Protein AF-A0A248UNW8-F1 (afdb_monomer_lite)

Foldseek 3Di:
DDDPPPCPVQDAQFDQAPDDQVRLVVLCVVVQWAPWAPWDQDPSRKTWTWTDRVHDIWIWIAHSVGDIDTDHD

Organism: NCBI:txid271865

Secondary structure (DSSP, 8-state):
--------TTSPPP------HHHHHHHHHHTT-EEEEEEEE-TTS-EEEEEEETTEEEEEEE-TT--EEEE--

Sequence (73 aa):
MATPENNNPSAPVKGENSFTEDQAKERFEKAGYSDVTELKLTADGIWEASAMKGTEKLSVQLDYQGSVTKKAM

Radius of gyration: 12.96 Å; chains: 1; bounding box: 40×23×28 Å

Structure (mmCIF, N/CA/C/O backbone):
data_AF-A0A248UNW8-F1
#
_entry.id   AF-A0A248UNW8-F1
#
loop_
_atom_site.group_PDB
_atom_site.id
_atom_site.type_symbol
_atom_site.label_atom_id
_atom_site.label_alt_id
_atom_site.label_comp_id
_atom_site.label_asym_id
_atom_site.label_entity_id
_atom_site.label_seq_id
_atom_site.pdbx_PDB_ins_code
_atom_site.Cartn_x
_atom_site.Cartn_y
_atom_site.Cartn_z
_atom_site.occupancy
_atom_site.B_iso_or_equiv
_atom_site.auth_seq_id
_atom_site.auth_comp_id
_atom_site.auth_asym_id
_atom_site.auth_atom_id
_atom_site.pdbx_PDB_model_num
ATOM 1 N N . MET A 1 1 ? 32.237 -14.161 -10.984 1.00 35.44 1 MET A N 1
ATOM 2 C CA . MET A 1 1 ? 32.270 -14.035 -9.512 1.00 35.44 1 MET A CA 1
ATOM 3 C C . MET A 1 1 ? 30.847 -13.741 -9.075 1.00 35.44 1 MET A C 1
ATOM 5 O O . MET A 1 1 ? 30.331 -12.703 -9.462 1.00 35.44 1 MET A O 1
ATOM 9 N N . ALA A 1 2 ? 30.184 -14.693 -8.416 1.00 42.81 2 ALA A N 1
ATOM 10 C CA . ALA A 1 2 ? 28.829 -14.507 -7.905 1.00 42.81 2 ALA A CA 1
ATOM 11 C C . ALA A 1 2 ? 28.898 -13.607 -6.665 1.00 42.81 2 ALA A C 1
ATOM 13 O O . ALA A 1 2 ? 29.644 -13.885 -5.728 1.00 42.81 2 ALA A O 1
ATOM 14 N N . THR A 1 3 ? 28.195 -12.483 -6.718 1.00 47.56 3 THR A N 1
ATOM 15 C CA . THR A 1 3 ? 28.003 -11.545 -5.609 1.00 47.56 3 THR A CA 1
ATOM 16 C C . THR A 1 3 ? 27.333 -12.251 -4.430 1.00 47.56 3 THR A C 1
ATOM 18 O O . THR A 1 3 ? 26.411 -13.029 -4.672 1.00 47.56 3 THR A O 1
ATOM 21 N N . PRO A 1 4 ? 27.736 -11.997 -3.171 1.00 50.50 4 PRO A N 1
ATOM 22 C CA . PRO A 1 4 ? 27.044 -12.564 -2.026 1.00 50.50 4 PRO A CA 1
ATOM 23 C C . PRO A 1 4 ? 25.671 -11.901 -1.932 1.00 50.50 4 PRO A C 1
ATOM 25 O O . PRO A 1 4 ? 25.536 -10.726 -1.586 1.00 50.50 4 PRO A O 1
ATOM 28 N N . GLU A 1 5 ? 24.652 -12.659 -2.315 1.00 50.31 5 GLU A N 1
ATOM 29 C CA . GLU A 1 5 ? 23.250 -12.327 -2.134 1.00 50.31 5 GLU A CA 1
ATOM 30 C C . GLU A 1 5 ? 22.988 -12.275 -0.631 1.00 50.31 5 GLU A C 1
ATOM 32 O O . GLU A 1 5 ? 22.805 -13.292 0.037 1.00 50.31 5 GLU A O 1
ATOM 37 N N . ASN A 1 6 ? 23.043 -11.061 -0.087 1.00 46.59 6 ASN A N 1
ATOM 38 C CA . ASN A 1 6 ? 22.661 -10.755 1.278 1.00 46.59 6 ASN A CA 1
ATOM 39 C C . ASN A 1 6 ? 21.140 -10.936 1.391 1.00 46.59 6 ASN A C 1
ATOM 41 O O . ASN A 1 6 ? 20.367 -9.982 1.309 1.00 46.59 6 ASN A O 1
ATOM 45 N N . ASN A 1 7 ? 20.733 -12.199 1.488 1.00 46.19 7 ASN A N 1
ATOM 46 C CA . ASN A 1 7 ? 19.373 -12.667 1.669 1.00 46.19 7 ASN A CA 1
ATOM 47 C C . ASN A 1 7 ? 18.936 -12.240 3.076 1.00 46.19 7 ASN A C 1
ATOM 49 O O . ASN A 1 7 ? 19.170 -12.938 4.059 1.00 46.19 7 ASN A O 1
ATOM 53 N N . ASN A 1 8 ? 18.407 -11.022 3.187 1.00 46.00 8 ASN A N 1
ATOM 54 C CA . ASN A 1 8 ? 17.716 -10.568 4.381 1.00 46.00 8 ASN A CA 1
ATOM 55 C C . ASN A 1 8 ? 16.254 -11.030 4.244 1.00 46.00 8 ASN A C 1
ATOM 57 O O . ASN A 1 8 ? 15.522 -10.430 3.457 1.00 46.00 8 ASN A O 1
ATOM 61 N N . PRO A 1 9 ? 15.807 -12.071 4.968 1.00 52.62 9 PRO A N 1
ATOM 62 C CA . PRO A 1 9 ? 14.481 -12.674 4.790 1.00 52.62 9 PRO A CA 1
ATOM 63 C C . PRO A 1 9 ? 13.309 -11.774 5.233 1.00 52.62 9 PRO A C 1
ATOM 65 O O . PRO A 1 9 ? 12.162 -12.209 5.205 1.00 52.62 9 PRO A O 1
ATOM 68 N N . SER A 1 10 ? 13.578 -10.527 5.634 1.00 53.09 10 SER A N 1
ATOM 69 C CA . SER A 1 10 ? 12.589 -9.571 6.151 1.00 53.09 10 SER A CA 1
ATOM 70 C C . SER A 1 10 ? 12.451 -8.297 5.308 1.00 53.09 10 SER A C 1
ATOM 72 O O . SER A 1 10 ? 11.782 -7.361 5.744 1.00 53.09 10 SER A O 1
ATOM 74 N N . ALA A 1 11 ? 13.093 -8.220 4.137 1.00 54.12 11 ALA A N 1
ATOM 75 C CA . ALA A 1 11 ? 13.042 -7.038 3.277 1.00 54.12 11 ALA A CA 1
ATOM 76 C C . ALA A 1 11 ? 12.252 -7.317 1.983 1.00 54.12 11 ALA A C 1
ATOM 78 O O . ALA A 1 11 ? 12.451 -8.370 1.376 1.00 54.12 11 ALA A O 1
ATOM 79 N N . PRO A 1 12 ? 11.376 -6.394 1.543 1.00 55.06 12 PRO A N 1
ATOM 80 C CA . PRO A 1 12 ? 10.709 -6.494 0.247 1.00 55.06 12 PRO A CA 1
ATOM 81 C C . PRO A 1 12 ? 11.746 -6.650 -0.874 1.00 55.06 12 PRO A C 1
ATOM 83 O O . PRO A 1 12 ? 12.745 -5.928 -0.915 1.00 55.06 12 PRO A O 1
ATOM 86 N N . VAL A 1 13 ? 11.538 -7.630 -1.757 1.00 56.19 13 VAL A N 1
ATOM 87 C CA . VAL A 1 13 ? 12.489 -7.922 -2.833 1.00 56.19 13 VAL A CA 1
ATOM 88 C C . VAL A 1 13 ? 12.326 -6.862 -3.921 1.00 56.19 13 VAL A C 1
ATOM 90 O O . VAL A 1 13 ? 11.212 -6.520 -4.307 1.00 56.19 13 VAL A O 1
ATOM 93 N N . LYS A 1 14 ? 13.445 -6.318 -4.400 1.00 55.94 14 LYS A N 1
ATOM 94 C CA . LYS A 1 14 ? 13.473 -5.346 -5.499 1.00 55.94 14 LYS A CA 1
ATOM 95 C C . LYS A 1 14 ? 13.190 -6.028 -6.841 1.00 55.94 14 LYS A C 1
ATOM 97 O O . LYS A 1 14 ? 13.745 -7.091 -7.115 1.00 55.94 14 LYS A O 1
ATOM 102 N N . GLY A 1 15 ? 12.373 -5.410 -7.685 1.00 60.25 15 GLY A N 1
ATOM 103 C CA . GLY A 1 15 ? 12.024 -5.936 -9.007 1.00 60.25 15 GLY A CA 1
ATOM 104 C C . GLY A 1 15 ? 10.988 -5.061 -9.700 1.00 60.25 15 GLY A C 1
ATOM 105 O O . GLY A 1 15 ? 10.239 -4.362 -9.026 1.00 60.25 15 GLY A O 1
ATOM 106 N N . GLU A 1 16 ? 10.951 -5.070 -11.036 1.00 64.81 16 GLU A N 1
ATOM 107 C CA . GLU A 1 16 ? 9.971 -4.292 -11.804 1.00 64.81 16 GLU A CA 1
ATOM 108 C C . GLU A 1 16 ? 8.550 -4.669 -11.390 1.00 64.81 16 GLU A C 1
ATOM 110 O O . GLU A 1 16 ? 8.026 -5.741 -11.705 1.00 64.81 16 GLU A O 1
ATOM 115 N N . ASN A 1 17 ? 7.929 -3.768 -10.638 1.00 69.12 17 ASN A N 1
ATOM 116 C CA . ASN A 1 17 ? 6.590 -3.977 -10.152 1.00 69.12 17 ASN A CA 1
ATOM 117 C C . ASN A 1 17 ? 5.608 -3.726 -11.287 1.00 69.12 17 ASN A C 1
ATOM 119 O O . ASN A 1 17 ? 5.488 -2.609 -11.781 1.00 69.12 17 ASN A O 1
ATOM 123 N N . SER A 1 18 ? 4.907 -4.778 -11.696 1.00 73.06 18 SER A N 1
ATOM 124 C CA . SER A 1 18 ? 3.874 -4.680 -12.728 1.00 73.06 18 SER A CA 1
ATOM 125 C C . SER A 1 18 ? 2.506 -4.286 -12.156 1.00 73.06 18 SER A C 1
ATOM 127 O O . SER A 1 18 ? 1.547 -4.189 -12.918 1.00 73.06 18 SER A O 1
ATOM 129 N N . PHE A 1 19 ? 2.387 -4.091 -10.833 1.00 83.62 19 PHE A N 1
ATOM 130 C CA . PHE A 1 19 ? 1.138 -3.649 -10.217 1.00 83.62 19 PHE A CA 1
ATOM 131 C C . PHE A 1 19 ? 0.895 -2.163 -10.484 1.00 83.62 19 PHE A C 1
ATOM 133 O O . PHE A 1 19 ? 1.798 -1.344 -10.324 1.00 83.62 19 PHE A O 1
ATOM 140 N N . THR A 1 20 ? -0.338 -1.814 -10.844 1.00 86.94 20 THR A N 1
ATOM 141 C CA . THR A 1 20 ? -0.815 -0.425 -10.867 1.00 86.94 20 THR A CA 1
ATOM 142 C C . THR A 1 20 ? -1.112 0.083 -9.453 1.00 86.94 20 THR A C 1
ATOM 144 O O . THR A 1 20 ? -1.207 -0.711 -8.514 1.00 86.94 20 THR A O 1
ATOM 147 N N . GLU A 1 21 ? -1.325 1.396 -9.299 1.00 87.88 21 GLU A N 1
ATOM 148 C CA . GLU A 1 21 ? -1.785 1.972 -8.026 1.00 87.88 21 GLU A CA 1
ATOM 149 C C . GLU A 1 21 ? -3.045 1.263 -7.501 1.00 87.88 21 GLU A C 1
ATOM 151 O O . GLU A 1 21 ? -3.060 0.783 -6.370 1.00 87.88 21 GLU A O 1
ATOM 156 N N . ASP A 1 22 ? -4.077 1.092 -8.331 1.00 89.06 22 ASP A N 1
ATOM 157 C CA . ASP A 1 22 ? -5.298 0.381 -7.927 1.00 89.06 22 ASP A CA 1
ATOM 158 C C . ASP A 1 22 ? -5.029 -1.061 -7.472 1.00 89.06 22 ASP A C 1
ATOM 160 O O . ASP A 1 22 ? -5.580 -1.509 -6.466 1.00 89.06 22 ASP A O 1
ATOM 164 N N . GLN A 1 23 ? -4.145 -1.792 -8.160 1.00 89.94 23 GLN A N 1
ATOM 165 C CA . GLN A 1 23 ? -3.798 -3.163 -7.772 1.00 89.94 23 GLN A CA 1
ATOM 166 C C . GLN A 1 23 ? -3.029 -3.209 -6.451 1.00 89.94 23 GLN A C 1
ATOM 168 O O . GLN A 1 23 ? -3.268 -4.097 -5.630 1.00 89.94 23 GLN A O 1
ATOM 173 N N . ALA A 1 24 ? -2.114 -2.265 -6.231 1.00 90.81 24 ALA A N 1
ATOM 174 C CA . ALA A 1 24 ? -1.381 -2.171 -4.980 1.00 90.81 24 ALA A CA 1
ATOM 175 C C . ALA A 1 24 ? -2.315 -1.793 -3.823 1.00 90.81 24 ALA A C 1
ATOM 177 O O . ALA A 1 24 ? -2.286 -2.435 -2.772 1.00 90.81 24 ALA A O 1
ATOM 178 N N . LYS A 1 25 ? -3.214 -0.830 -4.044 1.00 91.62 25 LYS A N 1
ATOM 179 C CA . LYS A 1 25 ? -4.263 -0.456 -3.095 1.00 91.62 25 LYS A CA 1
ATOM 180 C C . LYS A 1 25 ? -5.133 -1.654 -2.711 1.00 91.62 25 LYS A C 1
ATOM 182 O O . LYS A 1 25 ? -5.239 -1.956 -1.524 1.00 91.62 25 LYS A O 1
ATOM 187 N N . GLU A 1 26 ? -5.645 -2.397 -3.693 1.00 92.19 26 GLU A N 1
ATOM 188 C CA . GLU A 1 26 ? -6.481 -3.579 -3.448 1.00 92.19 26 GLU A CA 1
ATOM 189 C C . GLU A 1 26 ? -5.739 -4.639 -2.613 1.00 92.19 26 GLU A C 1
ATOM 191 O O . GLU A 1 26 ? -6.329 -5.312 -1.765 1.00 92.19 26 GLU A O 1
ATOM 196 N N . ARG A 1 27 ? -4.422 -4.792 -2.810 1.00 91.19 27 ARG A N 1
ATOM 197 C CA . ARG A 1 27 ? -3.586 -5.702 -2.010 1.00 91.19 27 ARG A CA 1
ATOM 198 C C . ARG A 1 27 ? -3.471 -5.256 -0.559 1.00 91.19 27 ARG A C 1
ATOM 200 O O . ARG A 1 27 ? -3.583 -6.098 0.332 1.00 91.19 27 ARG A O 1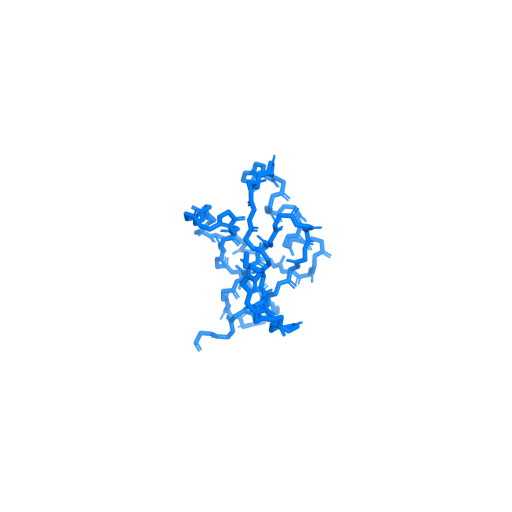
ATOM 207 N N . PHE A 1 28 ? -3.263 -3.964 -0.314 1.00 92.31 28 PHE A N 1
ATOM 208 C CA . PHE A 1 28 ? -3.251 -3.418 1.042 1.00 92.31 28 PHE A CA 1
ATOM 209 C C . PHE A 1 28 ? -4.619 -3.594 1.717 1.00 92.31 28 PHE A C 1
ATOM 211 O O . PHE A 1 28 ? -4.685 -4.071 2.850 1.00 92.31 28 PHE A O 1
ATOM 218 N N . GLU A 1 29 ? -5.709 -3.334 0.997 1.00 91.62 29 GLU A N 1
ATOM 219 C CA . GLU A 1 29 ? -7.073 -3.559 1.489 1.00 91.62 29 GLU A 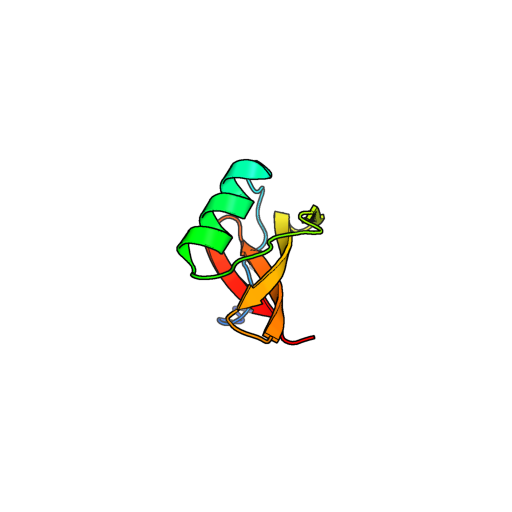CA 1
ATOM 220 C C . GLU A 1 29 ? -7.324 -5.037 1.828 1.00 91.62 29 GLU A C 1
ATOM 222 O O . GLU A 1 29 ? -7.775 -5.363 2.927 1.00 91.62 29 GLU A O 1
ATOM 227 N N . LYS A 1 30 ? -6.917 -5.961 0.947 1.00 91.19 30 LYS A N 1
ATOM 228 C CA . LYS A 1 30 ? -6.975 -7.415 1.191 1.00 91.19 30 LYS A CA 1
ATOM 229 C C . LYS A 1 30 ? -6.114 -7.874 2.367 1.00 91.19 30 LYS A C 1
ATOM 231 O O . LYS A 1 30 ? -6.451 -8.866 3.009 1.00 91.19 30 LYS A O 1
ATOM 236 N N . ALA A 1 31 ? -5.022 -7.174 2.666 1.00 89.25 31 ALA A N 1
ATOM 237 C CA . ALA A 1 31 ? -4.185 -7.441 3.835 1.00 89.25 31 ALA A CA 1
ATOM 238 C C . ALA A 1 31 ? -4.783 -6.891 5.152 1.00 89.25 31 ALA A C 1
ATOM 240 O O . ALA A 1 31 ? -4.205 -7.095 6.226 1.00 89.25 31 ALA A O 1
ATOM 241 N N . GLY A 1 32 ? -5.949 -6.237 5.087 1.00 90.44 32 GLY A N 1
ATOM 242 C CA . GLY A 1 32 ? -6.679 -5.709 6.237 1.00 90.44 32 GLY A CA 1
ATOM 243 C C . GLY A 1 32 ? -6.280 -4.288 6.627 1.00 90.44 32 GLY A C 1
ATOM 244 O O . GLY A 1 32 ? -6.468 -3.910 7.784 1.00 90.44 32 GLY A O 1
ATOM 245 N N . TYR A 1 33 ? -5.697 -3.529 5.698 1.00 92.56 33 TYR A N 1
ATOM 246 C CA . TYR A 1 33 ? -5.449 -2.101 5.865 1.00 92.56 33 TYR A CA 1
ATOM 247 C C . TYR A 1 33 ? -6.596 -1.287 5.251 1.00 92.56 33 TYR A C 1
ATOM 249 O O . TYR A 1 33 ? -7.134 -1.653 4.214 1.00 92.56 33 TYR A O 1
ATOM 257 N N . SER A 1 34 ? -6.970 -0.180 5.876 1.00 91.94 34 SER A N 1
ATOM 258 C CA . SER A 1 34 ? -7.951 0.785 5.370 1.00 91.94 34 SER A CA 1
ATOM 259 C C . SER A 1 34 ? -7.286 2.142 5.153 1.00 91.94 34 SER A C 1
ATOM 261 O O . SER A 1 34 ? -6.118 2.316 5.493 1.00 91.94 34 SER A O 1
ATOM 263 N N . ASP A 1 35 ? -7.993 3.107 4.562 1.00 92.38 35 ASP A N 1
ATOM 264 C CA . ASP A 1 35 ? -7.480 4.477 4.381 1.00 92.38 35 ASP A CA 1
ATOM 265 C C . ASP A 1 35 ? -6.101 4.531 3.692 1.00 92.38 35 ASP A C 1
ATOM 267 O O . ASP A 1 35 ? -5.220 5.315 4.055 1.00 92.38 35 ASP A O 1
ATOM 271 N N . VAL A 1 36 ? -5.908 3.659 2.695 1.00 92.38 36 VAL A N 1
ATOM 272 C CA . VAL A 1 36 ? -4.681 3.587 1.898 1.00 92.38 36 VAL A CA 1
ATOM 273 C C . VAL A 1 36 ? -4.550 4.871 1.074 1.00 92.38 36 VAL A C 1
ATOM 275 O O . VAL A 1 36 ? -5.352 5.151 0.183 1.00 92.38 36 VAL A O 1
ATOM 278 N N . THR A 1 37 ? -3.535 5.656 1.401 1.00 91.00 37 THR A N 1
ATOM 279 C CA . THR A 1 37 ? -3.220 6.990 0.884 1.00 91.00 37 THR A CA 1
ATOM 280 C C . THR A 1 37 ? -1.720 7.086 0.608 1.00 91.00 37 THR A C 1
ATOM 282 O O . THR A 1 37 ? -0.959 6.219 1.024 1.00 91.00 37 THR A O 1
ATOM 285 N N . GLU A 1 38 ? -1.269 8.125 -0.100 1.00 91.06 38 GLU A N 1
ATOM 286 C CA . GLU A 1 38 ? 0.166 8.339 -0.386 1.00 91.06 38 GLU A CA 1
ATOM 287 C C . GLU A 1 38 ? 0.841 7.144 -1.083 1.00 91.06 38 GLU A C 1
ATOM 289 O O . GLU A 1 38 ? 2.005 6.831 -0.828 1.00 91.06 38 GLU A O 1
ATOM 294 N N . LEU A 1 39 ? 0.086 6.464 -1.946 1.00 91.69 39 LEU A N 1
ATOM 295 C CA . LEU A 1 39 ? 0.549 5.309 -2.692 1.00 91.69 39 LEU A CA 1
ATOM 296 C C . LEU A 1 39 ? 1.564 5.745 -3.758 1.00 91.69 39 LEU A C 1
ATOM 298 O O . LEU A 1 39 ? 1.272 6.581 -4.607 1.00 91.69 39 LEU A O 1
ATOM 302 N N . LYS A 1 40 ? 2.773 5.195 -3.705 1.00 91.62 40 LYS A N 1
ATOM 303 C CA . LYS A 1 40 ? 3.872 5.542 -4.611 1.00 91.62 40 LYS A CA 1
ATOM 304 C C . LYS A 1 40 ? 4.741 4.327 -4.896 1.00 91.62 40 LYS A C 1
ATOM 306 O O . LYS A 1 40 ? 5.043 3.551 -3.993 1.00 91.62 40 LYS A O 1
ATOM 311 N N . LEU A 1 41 ? 5.192 4.185 -6.135 1.00 88.94 41 LEU A N 1
ATOM 312 C CA . LEU A 1 41 ? 6.185 3.182 -6.498 1.00 88.94 41 LEU A CA 1
ATOM 313 C C . LEU A 1 41 ? 7.584 3.764 -6.289 1.00 88.94 41 LEU A C 1
ATOM 315 O O . LEU A 1 41 ? 7.910 4.824 -6.825 1.00 88.94 41 LEU A O 1
ATOM 319 N N . THR A 1 42 ? 8.414 3.096 -5.495 1.00 86.88 42 THR A N 1
ATOM 320 C CA . THR A 1 42 ? 9.812 3.493 -5.306 1.00 86.88 42 THR A CA 1
ATOM 321 C C . THR A 1 42 ? 10.677 3.037 -6.479 1.00 86.88 42 THR A C 1
ATOM 323 O O . THR A 1 42 ? 10.299 2.156 -7.252 1.00 86.88 42 THR A O 1
ATOM 326 N N . ALA A 1 43 ? 11.881 3.606 -6.593 1.00 82.88 43 ALA A N 1
ATOM 327 C CA . ALA A 1 43 ? 12.857 3.219 -7.615 1.00 82.88 43 ALA A CA 1
ATOM 328 C C . ALA A 1 43 ? 13.282 1.737 -7.528 1.00 82.88 43 ALA A C 1
ATOM 330 O O . ALA A 1 43 ? 13.731 1.170 -8.519 1.00 82.88 43 ALA A O 1
ATOM 331 N N . ASP A 1 44 ? 13.109 1.104 -6.365 1.00 80.94 44 ASP A N 1
ATOM 332 C CA . ASP A 1 44 ? 13.358 -0.325 -6.146 1.00 80.94 44 ASP A CA 1
ATOM 333 C C . ASP A 1 44 ? 12.203 -1.226 -6.626 1.00 80.94 44 ASP A C 1
ATOM 335 O O . ASP A 1 44 ? 12.292 -2.452 -6.530 1.00 80.94 44 ASP A O 1
ATOM 339 N N . GLY A 1 45 ? 11.112 -0.637 -7.129 1.00 85.44 45 GLY A N 1
ATOM 340 C CA . GLY A 1 45 ? 9.913 -1.366 -7.532 1.00 85.44 45 GLY A CA 1
ATOM 341 C C . GLY A 1 45 ? 9.068 -1.836 -6.343 1.00 85.44 45 GL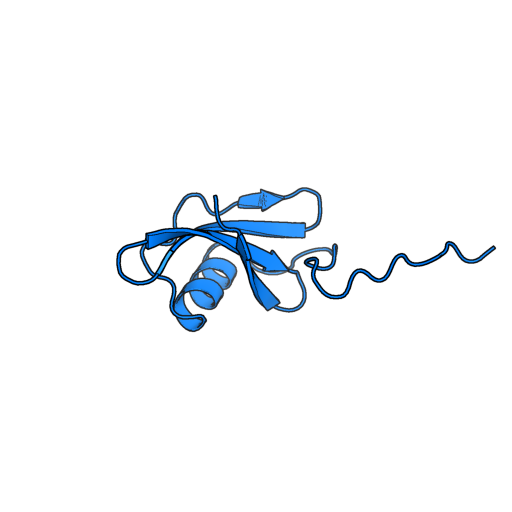Y A C 1
ATOM 342 O O . GLY A 1 45 ? 8.393 -2.864 -6.399 1.00 85.44 45 GLY A O 1
ATOM 343 N N . ILE A 1 46 ? 9.102 -1.098 -5.237 1.00 88.69 46 ILE A N 1
ATOM 344 C CA . ILE A 1 46 ? 8.289 -1.387 -4.055 1.00 88.69 46 ILE A CA 1
ATOM 345 C C . ILE A 1 46 ? 7.216 -0.312 -3.951 1.00 88.69 46 ILE A C 1
ATOM 347 O O . ILE A 1 46 ? 7.515 0.879 -3.941 1.00 88.69 46 ILE A O 1
ATOM 351 N N . TRP A 1 47 ? 5.958 -0.725 -3.879 1.00 92.38 47 TRP A N 1
ATOM 352 C CA . TRP A 1 47 ? 4.853 0.182 -3.605 1.00 92.38 47 TRP A CA 1
ATOM 353 C C . TRP A 1 47 ? 4.875 0.557 -2.127 1.00 92.38 47 TRP A C 1
ATO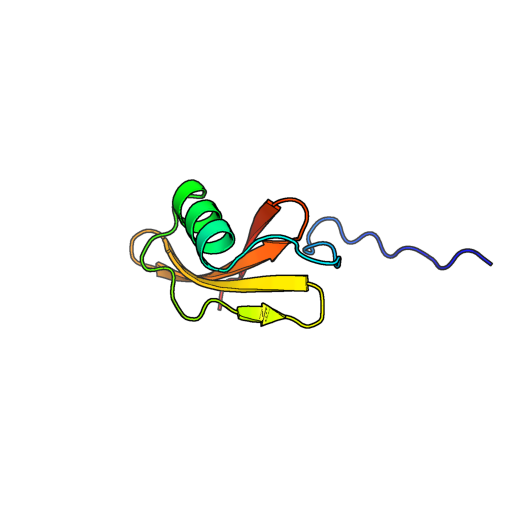M 355 O O . TRP A 1 47 ? 4.777 -0.318 -1.279 1.00 92.38 47 TRP A O 1
ATOM 365 N N . GLU A 1 48 ? 4.993 1.837 -1.802 1.00 93.06 48 GLU A N 1
ATOM 366 C CA . GLU A 1 48 ? 4.806 2.366 -0.452 1.00 93.06 48 GLU A CA 1
ATOM 367 C C . GLU A 1 48 ? 3.467 3.091 -0.374 1.00 93.06 48 GLU A C 1
ATOM 369 O O . GLU A 1 48 ? 3.129 3.845 -1.279 1.00 93.06 48 GLU A O 1
ATOM 374 N N . ALA A 1 49 ? 2.726 2.898 0.711 1.00 93.31 49 ALA A N 1
ATOM 375 C CA . ALA A 1 49 ? 1.507 3.643 1.000 1.00 93.31 49 ALA A CA 1
ATOM 376 C C . ALA A 1 49 ? 1.407 3.946 2.497 1.00 93.31 49 ALA A C 1
ATOM 378 O O . ALA A 1 49 ? 1.942 3.217 3.328 1.00 93.31 49 ALA A O 1
ATOM 379 N N . SER A 1 50 ? 0.682 4.992 2.859 1.00 93.75 50 SER A N 1
ATOM 380 C CA . SER A 1 50 ? 0.186 5.221 4.214 1.00 93.75 50 SER A CA 1
ATOM 381 C C . SER A 1 50 ? -1.178 4.559 4.359 1.00 93.75 50 SER A C 1
ATOM 383 O O . SER A 1 50 ? -2.078 4.851 3.585 1.00 93.75 50 SER A O 1
ATOM 385 N N . ALA A 1 51 ? -1.370 3.697 5.348 1.00 93.62 51 ALA A N 1
ATOM 386 C CA . ALA A 1 51 ? -2.653 3.049 5.591 1.00 93.62 51 ALA A CA 1
ATOM 387 C C . ALA A 1 51 ? -2.955 2.951 7.090 1.00 93.62 51 ALA A C 1
ATOM 389 O O . ALA A 1 51 ? -2.063 3.033 7.935 1.00 93.62 51 ALA A O 1
ATOM 390 N N . MET A 1 52 ? -4.223 2.780 7.438 1.00 92.19 52 MET A N 1
ATOM 391 C CA . MET A 1 52 ? -4.664 2.529 8.803 1.00 92.19 52 MET A CA 1
ATOM 392 C C . MET A 1 52 ? -4.902 1.041 9.032 1.00 92.19 52 MET A C 1
ATOM 394 O O . MET A 1 52 ? -5.431 0.334 8.178 1.00 92.19 52 MET A O 1
ATOM 398 N N . LYS A 1 53 ? -4.524 0.547 10.210 1.00 89.25 53 LYS A N 1
ATOM 399 C CA . LYS A 1 53 ? -4.923 -0.777 10.687 1.00 89.25 53 LYS A CA 1
ATOM 400 C C . LYS A 1 53 ? -5.601 -0.621 12.039 1.00 89.25 53 LYS A C 1
ATOM 402 O O . LYS A 1 53 ? -4.942 -0.455 13.062 1.00 89.25 53 LYS A O 1
ATOM 407 N N . GLY A 1 54 ? -6.931 -0.648 12.035 1.00 87.38 54 GLY A N 1
ATOM 408 C CA . GLY A 1 54 ? -7.717 -0.300 13.217 1.00 87.38 54 GLY A CA 1
ATOM 409 C C . GLY A 1 54 ? -7.605 1.195 13.514 1.00 87.38 54 GLY A C 1
ATOM 410 O O . GLY A 1 54 ? -8.045 2.011 12.716 1.00 87.38 54 GLY A O 1
ATOM 411 N N . THR A 1 55 ? -7.017 1.553 14.654 1.00 86.75 55 THR A N 1
ATOM 412 C CA . THR A 1 55 ? -6.823 2.950 15.095 1.00 86.75 55 THR A CA 1
ATOM 413 C C . THR A 1 55 ? -5.412 3.484 14.848 1.00 86.75 55 THR A C 1
ATOM 415 O O . THR A 1 55 ? -5.140 4.647 15.135 1.00 86.75 55 THR A O 1
ATOM 418 N N . GLU A 1 56 ? -4.501 2.650 14.348 1.00 88.94 56 GLU A N 1
ATOM 419 C CA . GLU A 1 56 ? -3.110 3.029 14.104 1.00 88.94 56 GLU A CA 1
ATOM 420 C C . GLU A 1 56 ? -2.903 3.373 12.629 1.00 88.94 56 GLU A C 1
ATOM 422 O O . GLU A 1 56 ? -3.237 2.575 11.752 1.00 88.94 56 GLU A O 1
ATO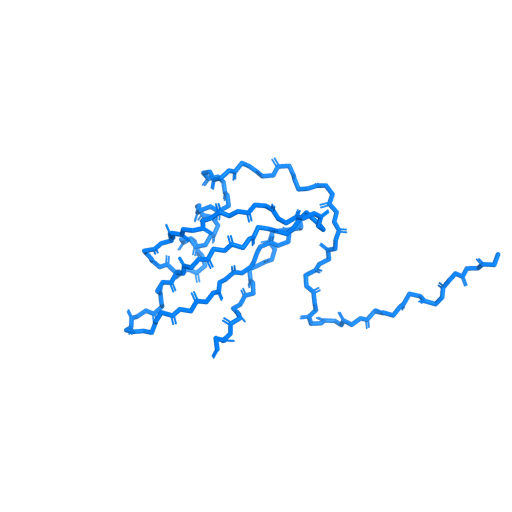M 427 N N . LYS A 1 57 ? -2.323 4.547 12.354 1.00 89.62 57 LYS A N 1
ATOM 428 C CA . LYS A 1 57 ? -1.821 4.911 11.024 1.00 89.62 57 LYS A CA 1
ATOM 429 C C . LYS A 1 57 ? -0.372 4.451 10.906 1.00 89.62 57 LYS A C 1
ATOM 431 O O . LYS A 1 57 ? 0.445 4.766 11.765 1.00 89.62 57 LYS A O 1
ATOM 436 N N . LEU A 1 58 ? -0.058 3.726 9.842 1.00 92.00 58 LEU A N 1
ATOM 437 C CA . LEU A 1 58 ? 1.275 3.202 9.574 1.00 92.00 58 LEU A CA 1
ATOM 438 C C . LEU A 1 58 ? 1.601 3.262 8.081 1.00 92.00 58 LEU A C 1
ATOM 440 O O . LEU A 1 58 ? 0.712 3.387 7.241 1.00 92.00 58 LEU A O 1
ATOM 444 N N . SER A 1 59 ? 2.878 3.134 7.737 1.00 92.31 59 SER A N 1
ATOM 445 C CA . SER A 1 59 ? 3.262 2.913 6.347 1.00 92.31 59 SER A CA 1
ATOM 446 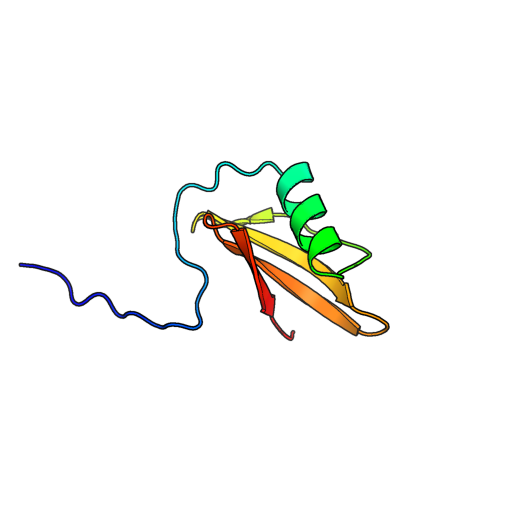C C . SER A 1 59 ? 3.231 1.423 6.032 1.00 92.31 59 SER A C 1
ATOM 448 O O . SER A 1 59 ? 3.635 0.583 6.830 1.00 92.31 59 SER A O 1
ATOM 450 N N . VAL A 1 60 ? 2.762 1.077 4.848 1.00 92.00 60 VAL A N 1
ATOM 451 C CA . VAL A 1 60 ? 2.742 -0.279 4.314 1.00 92.00 60 VAL A CA 1
ATOM 452 C C . VAL A 1 60 ? 3.534 -0.309 3.020 1.00 92.00 60 VAL A C 1
ATOM 454 O O . VAL A 1 60 ? 3.607 0.681 2.294 1.00 92.00 60 VAL A O 1
ATOM 457 N N . GLN A 1 61 ? 4.175 -1.439 2.763 1.00 92.19 61 GLN A N 1
ATOM 458 C CA . GLN A 1 61 ? 4.995 -1.658 1.587 1.00 92.19 61 GLN A CA 1
ATOM 459 C C . GLN A 1 61 ? 4.543 -2.941 0.893 1.00 92.19 61 GLN A C 1
ATOM 461 O O . GLN A 1 61 ? 4.183 -3.910 1.560 1.00 92.19 61 GLN A O 1
ATOM 466 N N . LEU A 1 62 ? 4.534 -2.939 -0.434 1.00 90.44 62 LEU A N 1
ATOM 467 C CA . LEU A 1 62 ? 4.173 -4.071 -1.275 1.00 90.44 62 LEU A CA 1
ATOM 468 C C . LEU A 1 62 ? 5.291 -4.297 -2.289 1.00 90.44 62 LEU A C 1
ATOM 470 O O . LEU A 1 62 ? 5.573 -3.435 -3.122 1.00 90.44 62 LEU A O 1
ATOM 474 N N . ASP A 1 63 ? 5.931 -5.458 -2.217 1.00 88.31 63 ASP A N 1
ATOM 475 C CA . ASP A 1 63 ? 6.975 -5.837 -3.168 1.00 88.31 63 ASP A CA 1
ATOM 476 C C . ASP A 1 63 ? 6.388 -6.426 -4.462 1.00 88.31 63 ASP A C 1
ATOM 478 O O . ASP A 1 63 ? 5.191 -6.722 -4.545 1.00 88.31 63 ASP A O 1
ATOM 482 N N . TYR A 1 64 ? 7.222 -6.615 -5.488 1.00 83.88 64 TYR A N 1
ATOM 483 C CA . TYR A 1 64 ? 6.764 -7.132 -6.787 1.00 83.88 64 TYR A CA 1
ATOM 484 C C . TYR A 1 64 ? 6.188 -8.557 -6.709 1.00 83.88 64 TYR A C 1
ATOM 486 O O . TYR A 1 64 ? 5.413 -8.947 -7.580 1.00 83.88 64 TYR A O 1
ATOM 494 N N . GLN A 1 65 ? 6.520 -9.339 -5.675 1.00 83.81 65 GLN A N 1
ATOM 495 C CA . GLN A 1 65 ? 5.942 -10.673 -5.466 1.00 83.81 65 GLN A CA 1
ATOM 496 C C . GLN A 1 65 ? 4.547 -10.611 -4.831 1.00 83.81 65 GLN A C 1
ATOM 498 O O . GLN A 1 65 ? 3.846 -11.620 -4.757 1.00 83.81 65 GLN A O 1
ATOM 503 N N . GLY A 1 66 ? 4.120 -9.427 -4.389 1.00 84.31 66 GLY A N 1
ATOM 504 C CA . GLY A 1 66 ? 2.824 -9.215 -3.769 1.00 84.31 66 GLY A CA 1
ATOM 505 C C . GLY A 1 66 ? 2.805 -9.420 -2.251 1.00 84.31 66 GLY A C 1
ATOM 506 O O . GLY A 1 66 ? 1.719 -9.607 -1.695 1.00 84.31 66 GLY A O 1
ATOM 507 N N . SER A 1 67 ? 3.959 -9.406 -1.575 1.00 87.50 67 SER A N 1
ATOM 508 C CA . SER A 1 67 ? 4.029 -9.478 -0.112 1.00 87.50 67 SER A CA 1
ATOM 509 C C . SER A 1 67 ? 3.810 -8.093 0.476 1.00 87.50 67 SER A C 1
ATOM 511 O O . SER A 1 67 ? 4.478 -7.128 0.113 1.00 87.50 67 SER A O 1
ATOM 513 N N . VAL A 1 68 ? 2.875 -8.004 1.417 1.00 89.56 68 VAL A N 1
ATOM 514 C CA . VAL A 1 68 ? 2.573 -6.760 2.122 1.00 89.56 68 VAL A CA 1
ATOM 515 C C . VAL A 1 68 ? 3.288 -6.756 3.466 1.00 89.56 68 VAL A C 1
ATOM 517 O O . VAL A 1 68 ? 2.992 -7.574 4.339 1.00 89.56 68 VAL A O 1
ATOM 520 N N . THR A 1 69 ? 4.191 -5.804 3.666 1.00 88.25 69 THR A N 1
ATOM 521 C CA . THR A 1 69 ? 4.871 -5.567 4.940 1.00 88.25 69 THR A CA 1
ATOM 522 C C . THR A 1 69 ? 4.400 -4.259 5.559 1.00 88.25 69 THR A C 1
ATOM 524 O O . THR A 1 69 ? 4.193 -3.254 4.885 1.00 88.25 69 THR A O 1
ATOM 527 N N . LYS A 1 70 ? 4.207 -4.263 6.879 1.00 88.81 70 LYS A N 1
ATOM 528 C CA . LYS A 1 70 ? 3.987 -3.030 7.637 1.00 88.81 70 LYS A CA 1
ATOM 529 C C . LYS A 1 70 ? 5.324 -2.449 8.064 1.00 88.81 70 LYS A C 1
ATOM 531 O O . LYS A 1 70 ? 6.131 -3.137 8.685 1.00 88.81 70 LYS A O 1
ATOM 536 N N . LYS A 1 71 ? 5.512 -1.169 7.791 1.00 80.94 71 LYS A N 1
ATOM 537 C CA . LYS A 1 71 ? 6.589 -0.345 8.312 1.00 80.94 71 LYS A CA 1
ATOM 538 C C . LYS A 1 71 ? 5.995 0.533 9.409 1.00 80.94 71 LYS A C 1
ATOM 540 O O . LYS A 1 71 ? 5.256 1.479 9.137 1.00 80.94 71 LYS A O 1
ATOM 545 N N . ALA A 1 72 ? 6.277 0.166 10.657 1.00 69.69 72 ALA A N 1
ATOM 546 C CA . ALA A 1 72 ? 6.005 1.056 11.777 1.00 69.69 72 ALA A CA 1
ATOM 547 C C . ALA A 1 72 ? 6.794 2.354 11.545 1.00 69.69 72 ALA A C 1
ATOM 549 O O . ALA A 1 72 ? 7.974 2.292 11.186 1.00 69.69 72 ALA A O 1
ATOM 550 N N . MET A 1 73 ? 6.093 3.483 11.636 1.00 58.84 73 MET A N 1
ATOM 551 C CA . MET A 1 73 ? 6.664 4.821 11.485 1.00 58.84 73 MET A CA 1
ATOM 552 C C . MET A 1 73 ? 7.530 5.177 12.690 1.00 58.84 73 MET A C 1
ATOM 554 O O . MET A 1 73 ? 7.154 4.771 13.813 1.00 58.84 73 MET A O 1
#

pLDDT: mean 79.85, std 16.61, range [35.44, 93.75]